Protein AF-A0ABC8JEB8-F1 (afdb_monomer_lite)

pLDDT: mean 73.04, std 18.9, range [32.16, 94.56]

Secondary structure (DSSP, 8-state):
----PPP-SSTT---SS--EEE-------S---EEE----BSSTT-SPBP-EETTEEPEEEEEEEEEEETTTEEEEEEEEEE-

InterPro domains:
  IPR003441 NAC domain [PF02365] (27-82)
  IPR003441 NAC domain [PS51005] (1-83)
  IPR036093 NAC domain superfamily [G3DSA:2.170.150.80] (14-83)
  IPR036093 NAC domain superfamily [SSF101941] (24-82)

Sequence (83 aa):
MGRGSATSLAPGFRFRHRCLQIRALGSTRDLEWYFFSLLDKKYSNGSKTNRATERGYWKTTGKDREIRNGLSRCVGMKKTLVL

Structure (mmCIF, N/CA/C/O backbone):
data_AF-A0ABC8JEB8-F1
#
_entry.id   AF-A0ABC8JEB8-F1
#
loop_
_atom_site.group_PDB
_atom_site.id
_atom_site.type_symbol
_atom_site.label_atom_id
_atom_site.label_alt_id
_atom_site.label_comp_id
_atom_site.label_asym_id
_atom_site.label_entity_id
_atom_site.label_seq_id
_atom_site.pdbx_PDB_ins_code
_atom_site.Cartn_x
_atom_site.Cartn_y
_atom_site.Cartn_z
_atom_site.occupancy
_atom_site.B_iso_or_equiv
_atom_site.auth_seq_id
_atom_site.auth_comp_id
_atom_site.auth_asym_id
_atom_site.auth_atom_id
_atom_site.pdbx_PDB_model_num
ATOM 1 N N . MET A 1 1 ? 14.741 -26.225 -12.373 1.00 32.16 1 MET A N 1
ATOM 2 C CA . MET A 1 1 ? 15.148 -26.077 -10.957 1.00 32.16 1 MET A CA 1
ATOM 3 C C . MET A 1 1 ? 14.663 -24.711 -10.474 1.00 32.16 1 MET A C 1
ATOM 5 O O . MET A 1 1 ? 15.009 -23.742 -11.120 1.00 32.16 1 MET A O 1
ATOM 9 N N . GLY A 1 2 ? 13.822 -24.490 -9.469 1.00 34.12 2 GLY A N 1
ATOM 10 C CA . GLY A 1 2 ? 12.844 -25.297 -8.745 1.00 34.12 2 GLY A CA 1
ATOM 11 C C . GLY A 1 2 ? 11.648 -24.367 -8.455 1.00 34.12 2 GLY A C 1
ATOM 12 O O . GLY A 1 2 ? 11.825 -23.164 -8.259 1.00 34.12 2 GLY A O 1
ATOM 13 N N . ARG A 1 3 ? 10.417 -24.883 -8.539 1.00 32.31 3 ARG A N 1
ATOM 14 C CA . ARG A 1 3 ? 9.190 -24.089 -8.367 1.00 32.31 3 ARG A CA 1
ATOM 15 C C . ARG A 1 3 ? 9.000 -23.815 -6.874 1.00 32.31 3 ARG A C 1
ATOM 17 O O . ARG A 1 3 ? 8.627 -24.716 -6.136 1.00 32.31 3 ARG A O 1
ATOM 24 N N . GLY A 1 4 ? 9.285 -22.590 -6.433 1.00 34.47 4 GLY A N 1
ATOM 25 C CA . GLY A 1 4 ? 8.983 -22.148 -5.073 1.00 34.47 4 GLY A CA 1
ATOM 26 C C . GLY A 1 4 ? 7.471 -22.134 -4.858 1.00 34.47 4 GLY A C 1
ATOM 27 O O . GLY A 1 4 ? 6.758 -21.322 -5.449 1.00 34.47 4 GLY A O 1
ATOM 28 N N . SER A 1 5 ? 6.987 -23.075 -4.058 1.00 38.19 5 SER A N 1
ATOM 29 C CA . SER A 1 5 ? 5.596 -23.213 -3.638 1.00 38.19 5 SER A CA 1
ATOM 30 C C . SER A 1 5 ? 5.147 -21.969 -2.871 1.00 38.19 5 SER A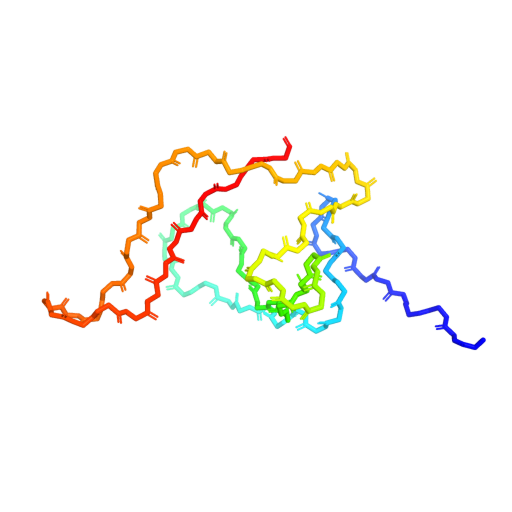 C 1
ATOM 32 O O . SER A 1 5 ? 5.742 -21.597 -1.861 1.00 38.19 5 SER A O 1
ATOM 34 N N . ALA A 1 6 ? 4.098 -21.316 -3.369 1.00 40.28 6 ALA A N 1
ATOM 35 C CA . ALA A 1 6 ? 3.457 -20.217 -2.672 1.00 40.28 6 ALA A CA 1
ATOM 36 C C . ALA A 1 6 ? 2.433 -20.761 -1.679 1.00 40.28 6 ALA A C 1
ATOM 38 O O . ALA A 1 6 ? 1.474 -21.416 -2.079 1.00 40.28 6 ALA A O 1
ATOM 39 N N . THR A 1 7 ? 2.622 -20.472 -0.400 1.00 41.50 7 THR A N 1
ATOM 40 C CA . THR A 1 7 ? 1.621 -20.711 0.637 1.00 41.50 7 THR A CA 1
ATOM 41 C C . THR A 1 7 ? 0.561 -19.612 0.578 1.00 41.50 7 THR A C 1
ATOM 43 O O . THR A 1 7 ? 0.863 -18.431 0.745 1.00 41.50 7 THR A O 1
ATOM 46 N N . SER A 1 8 ? -0.690 -19.994 0.314 1.00 44.72 8 SER A N 1
ATOM 47 C CA . SER A 1 8 ? -1.840 -19.094 0.404 1.00 44.72 8 SER A CA 1
ATOM 48 C C . SER A 1 8 ? -2.230 -18.925 1.872 1.00 44.72 8 SER A C 1
ATOM 50 O O . SER A 1 8 ? -2.708 -19.872 2.490 1.00 44.72 8 SER A O 1
ATOM 52 N N . LEU A 1 9 ? -2.038 -17.733 2.434 1.00 50.69 9 LEU A N 1
ATOM 53 C CA . LEU A 1 9 ? -2.497 -17.406 3.795 1.00 50.69 9 LEU A CA 1
ATOM 54 C C . LEU A 1 9 ? -3.841 -16.650 3.803 1.00 50.69 9 LEU A C 1
ATOM 56 O O . LEU A 1 9 ? -4.395 -16.389 4.862 1.00 50.69 9 LEU A O 1
ATOM 60 N N . ALA A 1 10 ? -4.389 -16.351 2.620 1.00 44.59 10 ALA A N 1
ATOM 61 C CA . ALA A 1 10 ? -5.751 -15.866 2.396 1.00 44.59 10 ALA A CA 1
ATOM 62 C C . ALA A 1 10 ? -6.186 -16.201 0.949 1.00 44.59 10 ALA A C 1
ATOM 64 O O . ALA A 1 10 ? -5.315 -16.315 0.073 1.00 44.59 10 ALA A O 1
ATOM 65 N N . PRO A 1 11 ? -7.493 -16.357 0.647 1.00 40.94 11 PRO A N 1
ATOM 66 C CA . PRO A 1 11 ? -7.953 -16.706 -0.696 1.00 40.94 11 PRO A CA 1
ATOM 6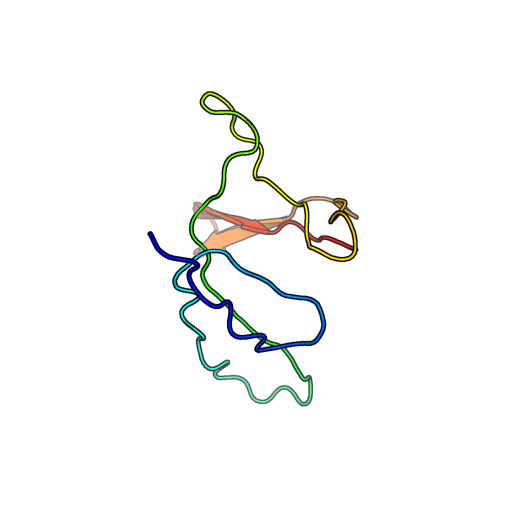7 C C . PRO A 1 11 ? -7.533 -15.626 -1.706 1.00 40.94 11 PRO A C 1
ATOM 69 O O . PRO A 1 11 ? -8.030 -14.506 -1.672 1.00 40.94 11 PRO A O 1
ATOM 72 N N . GLY A 1 12 ? -6.616 -15.957 -2.620 1.00 48.69 12 GLY A N 1
ATOM 73 C CA . GLY A 1 12 ? -6.194 -15.070 -3.715 1.00 48.69 12 GLY A CA 1
ATOM 74 C C . GLY A 1 12 ? -4.899 -14.273 -3.506 1.00 48.69 12 GLY A C 1
ATOM 75 O O . GLY A 1 12 ? -4.503 -13.541 -4.412 1.00 48.69 12 GLY A O 1
ATOM 76 N N . PHE A 1 13 ? -4.196 -14.428 -2.381 1.00 51.25 13 PHE A N 1
ATOM 77 C CA . PHE A 1 13 ? -2.930 -13.726 -2.145 1.00 51.25 13 PHE A CA 1
ATOM 78 C C . PHE A 1 13 ? -1.723 -14.637 -2.390 1.00 51.25 13 PHE A C 1
ATOM 80 O O . PHE A 1 13 ? -1.408 -15.510 -1.584 1.00 51.25 13 PHE A O 1
ATOM 87 N N . ARG A 1 14 ? -1.013 -14.403 -3.501 1.00 52.00 14 ARG A N 1
ATOM 88 C CA . ARG A 1 14 ? 0.318 -14.969 -3.765 1.00 52.00 14 ARG A CA 1
ATOM 89 C C . ARG A 1 14 ? 1.355 -13.850 -3.698 1.00 52.00 14 ARG A C 1
ATOM 91 O O . ARG A 1 14 ? 1.681 -13.241 -4.712 1.00 52.00 14 ARG A O 1
ATOM 98 N N . PHE A 1 15 ? 1.883 -13.577 -2.508 1.00 52.62 15 PHE A N 1
ATOM 99 C CA . PHE A 1 15 ? 3.046 -12.703 -2.368 1.00 52.62 15 PHE A CA 1
ATOM 100 C C . PHE A 1 15 ? 4.307 -13.496 -2.731 1.00 52.62 15 PHE A C 1
ATOM 102 O O . PHE A 1 15 ? 4.603 -14.524 -2.119 1.00 52.62 15 PHE A O 1
ATOM 109 N N . ARG A 1 16 ? 5.052 -13.062 -3.756 1.00 51.72 16 ARG A N 1
ATOM 110 C CA . ARG A 1 16 ? 6.347 -13.673 -4.076 1.00 51.72 16 ARG A CA 1
ATOM 111 C C . ARG A 1 16 ? 7.362 -13.295 -2.990 1.00 51.72 16 ARG A C 1
ATOM 113 O O . ARG A 1 16 ? 7.885 -12.192 -2.978 1.00 51.72 16 ARG A O 1
ATOM 120 N N . HIS A 1 17 ? 7.638 -14.280 -2.136 1.00 44.59 17 HIS A N 1
ATOM 121 C CA . HIS A 1 17 ? 8.751 -14.410 -1.190 1.00 44.59 17 HIS A CA 1
ATOM 122 C C . HIS A 1 17 ? 8.767 -13.489 0.048 1.00 44.59 17 HIS A C 1
ATOM 124 O O . HIS A 1 17 ? 8.897 -12.273 -0.028 1.00 44.59 17 HIS A O 1
ATOM 130 N N . ARG A 1 18 ? 8.714 -14.169 1.209 1.00 52.38 18 ARG A N 1
ATOM 131 C CA . ARG A 1 18 ? 8.831 -13.686 2.598 1.00 52.38 18 ARG A CA 1
ATOM 132 C C . ARG A 1 18 ? 7.898 -12.533 2.968 1.00 52.38 18 ARG A C 1
ATOM 134 O O . ARG A 1 18 ? 8.351 -11.470 3.376 1.00 52.38 18 ARG A O 1
ATOM 141 N N . CYS A 1 19 ? 6.593 -12.808 2.934 1.00 54.53 19 CYS A N 1
ATOM 142 C CA . CYS A 1 19 ? 5.668 -12.046 3.762 1.00 54.53 19 CYS A CA 1
ATOM 143 C C . CYS A 1 19 ? 5.865 -12.410 5.231 1.00 54.53 19 CYS A C 1
ATOM 145 O O . CYS A 1 19 ? 5.456 -13.481 5.669 1.00 54.53 19 CYS A O 1
ATOM 147 N N . LEU A 1 20 ? 6.516 -11.521 5.983 1.00 57.59 20 LEU A N 1
ATOM 148 C CA . LEU A 1 20 ? 6.488 -11.585 7.439 1.00 57.59 20 LEU A CA 1
ATOM 149 C C . LEU A 1 20 ? 5.076 -11.195 7.870 1.00 57.59 20 LEU A C 1
ATOM 151 O O . LEU A 1 20 ? 4.662 -10.046 7.692 1.00 57.59 20 LEU A O 1
ATOM 155 N N . GLN A 1 21 ? 4.326 -12.177 8.366 1.00 60.12 21 GLN A N 1
ATOM 156 C CA . GLN A 1 21 ? 3.053 -11.923 9.018 1.00 60.12 21 GLN A CA 1
ATOM 157 C C . GLN A 1 21 ? 3.344 -11.267 10.362 1.00 60.12 21 GLN A C 1
ATOM 159 O O . GLN A 1 21 ? 4.091 -11.810 11.177 1.00 60.12 21 GLN A O 1
ATOM 164 N N . ILE A 1 22 ? 2.749 -10.104 10.587 1.00 66.94 22 ILE A N 1
ATOM 165 C CA . ILE A 1 22 ? 2.805 -9.442 11.885 1.00 66.94 22 ILE A CA 1
ATOM 166 C C . ILE A 1 22 ? 1.452 -9.566 12.567 1.00 66.94 22 ILE A C 1
ATOM 168 O O . ILE A 1 22 ? 0.400 -9.470 11.934 1.00 66.94 22 ILE A O 1
ATOM 172 N N . ARG A 1 23 ? 1.481 -9.823 13.874 1.00 60.06 23 ARG A N 1
ATOM 173 C CA . ARG A 1 23 ? 0.273 -9.886 14.690 1.00 60.06 23 ARG A CA 1
ATOM 174 C C . ARG A 1 23 ? -0.202 -8.459 14.942 1.00 60.06 23 ARG A C 1
ATOM 176 O O . ARG A 1 23 ? 0.545 -7.663 15.506 1.00 60.06 23 ARG A O 1
ATOM 183 N N . ALA A 1 24 ? -1.429 -8.143 14.537 1.00 62.16 24 ALA A N 1
ATOM 184 C CA . ALA A 1 24 ? -2.066 -6.899 14.942 1.00 62.16 24 ALA A CA 1
ATOM 185 C C . ALA A 1 24 ? -2.250 -6.919 16.467 1.00 62.16 24 ALA A C 1
ATOM 187 O O . ALA A 1 24 ? -2.906 -7.808 17.012 1.00 62.16 24 ALA A O 1
ATOM 188 N N . LEU A 1 25 ? -1.626 -5.970 17.164 1.00 57.84 25 LEU A N 1
ATOM 189 C CA . LEU A 1 25 ? -1.805 -5.765 18.598 1.00 57.84 25 LEU A CA 1
ATOM 190 C C . LEU A 1 25 ? -2.958 -4.771 18.783 1.00 57.84 25 LEU A C 1
ATOM 192 O O . LEU A 1 25 ? -2.735 -3.592 19.031 1.00 57.84 25 LEU A O 1
ATOM 196 N N . GLY A 1 26 ? -4.191 -5.214 18.548 1.00 58.12 26 GLY A N 1
ATOM 197 C CA . GLY A 1 26 ? -5.356 -4.335 18.584 1.00 58.12 26 GLY A CA 1
ATOM 198 C C . GLY A 1 26 ? -6.606 -5.061 19.056 1.00 58.12 26 GLY A C 1
ATOM 199 O O . GLY A 1 26 ? -6.894 -6.165 18.611 1.00 58.12 26 GLY A O 1
ATOM 200 N N . SER A 1 27 ? -7.353 -4.414 19.951 1.00 54.41 27 SER A N 1
ATOM 201 C CA . SER A 1 27 ? -8.677 -4.829 20.433 1.00 54.41 27 SER A CA 1
ATOM 202 C C . SER A 1 27 ? -9.779 -4.504 19.407 1.00 54.41 27 SER A C 1
ATOM 204 O O . SER A 1 27 ? -10.849 -4.014 19.766 1.00 54.41 27 SER A O 1
ATOM 206 N N . THR A 1 28 ? -9.523 -4.680 18.113 1.00 57.84 28 THR A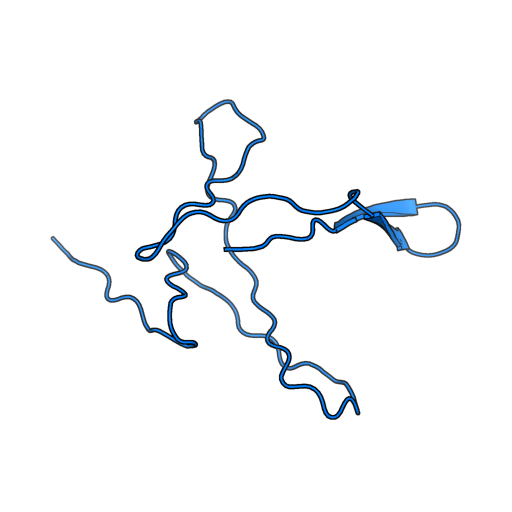 N 1
ATOM 207 C CA . THR A 1 28 ? -10.535 -4.456 17.076 1.00 57.84 28 THR A CA 1
ATOM 208 C C . THR A 1 28 ? -11.165 -5.801 16.728 1.00 57.84 28 THR A C 1
ATOM 210 O O . THR A 1 28 ? -10.478 -6.811 16.602 1.00 57.84 28 THR A O 1
ATOM 213 N N . ARG A 1 29 ? -12.498 -5.846 16.623 1.00 60.59 29 ARG A N 1
ATOM 214 C CA . ARG A 1 29 ? -13.261 -7.070 16.296 1.00 60.59 29 ARG A CA 1
ATOM 215 C C . ARG A 1 29 ? -13.172 -7.429 14.803 1.00 60.59 29 ARG A C 1
ATOM 217 O O . ARG A 1 29 ? -13.883 -8.321 14.350 1.00 60.59 29 ARG A O 1
ATOM 224 N N . ASP A 1 30 ? -12.314 -6.734 14.062 1.00 63.09 30 ASP A N 1
ATOM 225 C CA . ASP A 1 30 ? -12.196 -6.823 12.616 1.00 63.09 30 ASP A CA 1
ATOM 226 C C . ASP A 1 30 ? -11.084 -7.800 12.225 1.00 63.09 30 ASP A C 1
ATOM 228 O O . ASP A 1 30 ? -9.980 -7.785 12.774 1.00 63.09 30 ASP A O 1
ATOM 232 N N . LEU A 1 31 ? -11.381 -8.659 11.250 1.00 74.19 31 LEU A N 1
ATOM 233 C CA . LEU A 1 31 ? -10.423 -9.594 10.665 1.00 74.19 31 LEU A CA 1
ATOM 234 C C . LEU A 1 31 ? -9.488 -8.839 9.711 1.00 74.19 31 LEU A C 1
ATOM 236 O O . LEU A 1 31 ? -9.661 -8.862 8.494 1.00 74.19 31 LEU A O 1
ATOM 240 N N . GLU A 1 32 ? -8.511 -8.134 10.272 1.00 79.56 32 GLU A N 1
ATOM 241 C CA . GLU A 1 32 ? -7.462 -7.461 9.511 1.00 79.56 32 GLU A CA 1
ATOM 242 C C . GLU A 1 32 ? -6.167 -8.282 9.505 1.00 79.56 32 GLU A C 1
ATOM 244 O O . GLU A 1 32 ? -5.718 -8.793 10.534 1.00 79.56 32 GLU A O 1
ATOM 249 N N . TRP A 1 33 ? -5.522 -8.365 8.339 1.00 79.88 33 TRP A N 1
ATOM 250 C CA . TRP A 1 33 ? -4.226 -9.024 8.179 1.00 79.88 33 TRP A CA 1
ATOM 251 C C . TRP A 1 33 ? -3.169 -8.045 7.690 1.00 79.88 33 TRP A C 1
ATOM 253 O O . TRP A 1 33 ? -3.408 -7.232 6.796 1.00 79.88 33 TRP A O 1
ATOM 263 N N . TYR A 1 34 ? -1.970 -8.178 8.247 1.00 81.38 34 TYR A N 1
ATOM 264 C CA . TYR A 1 34 ? -0.841 -7.307 7.963 1.00 81.38 34 TYR A CA 1
ATOM 265 C C . TYR A 1 34 ? 0.359 -8.133 7.505 1.00 81.38 34 TYR A C 1
ATOM 267 O O . TYR A 1 34 ? 0.734 -9.127 8.134 1.00 81.38 34 TYR A O 1
ATOM 275 N N . PHE A 1 35 ? 0.978 -7.692 6.412 1.00 82.69 35 PHE A N 1
ATOM 276 C CA . PHE A 1 35 ? 2.103 -8.375 5.786 1.00 82.69 35 PHE A CA 1
ATOM 277 C C . PHE A 1 35 ? 3.146 -7.362 5.320 1.00 82.69 35 PHE A C 1
ATOM 279 O O . PHE A 1 35 ? 2.799 -6.320 4.762 1.00 82.69 35 PHE A O 1
ATOM 286 N N . PHE A 1 36 ? 4.423 -7.705 5.465 1.00 82.94 36 PHE A N 1
ATOM 287 C CA . PHE A 1 36 ? 5.504 -7.001 4.775 1.00 82.94 36 PHE A CA 1
ATOM 288 C C . PHE A 1 36 ? 5.859 -7.722 3.487 1.00 82.94 36 PHE A C 1
ATOM 290 O O . PHE A 1 36 ? 6.257 -8.873 3.543 1.00 82.94 36 PHE A O 1
ATOM 297 N N . SER A 1 37 ? 5.773 -7.063 2.337 1.00 77.50 37 SER A N 1
ATOM 298 C CA . SER A 1 37 ? 6.239 -7.625 1.066 1.00 77.50 37 SER A CA 1
ATOM 299 C C . SER A 1 37 ? 7.487 -6.903 0.575 1.00 77.50 37 SER A C 1
ATOM 301 O O . SER A 1 37 ? 7.617 -5.689 0.745 1.00 77.50 37 SER A O 1
ATOM 303 N N . LEU A 1 38 ? 8.366 -7.624 -0.121 1.00 80.38 38 LEU A N 1
ATOM 304 C CA . LEU A 1 38 ? 9.393 -6.981 -0.936 1.00 80.38 38 LEU A CA 1
ATOM 305 C C . LEU A 1 38 ? 8.734 -6.147 -2.043 1.00 80.38 38 LEU A C 1
ATOM 307 O O . LEU A 1 38 ? 7.666 -6.489 -2.556 1.00 80.38 38 LEU A O 1
ATOM 311 N N . LEU A 1 39 ? 9.368 -5.033 -2.401 1.00 77.62 39 LEU A N 1
ATOM 312 C CA . LEU A 1 39 ? 8.866 -4.146 -3.442 1.00 77.62 39 LEU A CA 1
ATOM 313 C C . LEU A 1 39 ? 9.117 -4.767 -4.824 1.00 77.62 39 LEU A C 1
ATOM 315 O O . LEU A 1 39 ? 10.209 -4.632 -5.373 1.00 77.62 39 LEU A O 1
ATOM 319 N N . ASP A 1 40 ? 8.104 -5.418 -5.396 1.00 80.69 40 ASP A N 1
ATOM 320 C CA . ASP A 1 40 ? 8.151 -5.889 -6.784 1.00 80.69 40 ASP A CA 1
ATOM 321 C C . ASP A 1 40 ? 7.897 -4.714 -7.736 1.00 80.69 40 ASP A C 1
ATOM 323 O O . ASP A 1 40 ? 6.793 -4.175 -7.782 1.00 80.69 40 ASP A O 1
ATOM 327 N N . LYS A 1 41 ? 8.910 -4.254 -8.472 1.00 81.44 41 LYS A N 1
ATOM 328 C CA . LYS A 1 41 ? 8.754 -3.125 -9.398 1.00 81.44 41 LYS A CA 1
ATOM 329 C C . LYS A 1 41 ? 8.153 -3.608 -10.718 1.00 81.44 41 LYS A C 1
ATOM 331 O O . LYS A 1 41 ? 8.648 -4.543 -11.329 1.00 81.44 41 LYS A O 1
ATOM 336 N N . LYS A 1 42 ? 7.139 -2.899 -11.223 1.00 79.75 42 LYS A N 1
ATOM 337 C CA . LYS A 1 42 ? 6.539 -3.148 -12.546 1.00 79.75 42 LYS A CA 1
ATOM 338 C C . LYS A 1 42 ? 7.545 -2.938 -13.685 1.00 79.75 42 LYS A C 1
ATOM 340 O O . LYS A 1 42 ? 7.444 -3.588 -14.717 1.00 79.75 42 LYS A O 1
ATOM 345 N N . TYR A 1 43 ? 8.492 -2.020 -13.495 1.00 84.81 43 TYR A N 1
ATOM 346 C CA . TYR A 1 43 ? 9.559 -1.711 -14.444 1.00 84.81 43 TYR A CA 1
ATOM 347 C C . TYR A 1 43 ? 10.877 -1.581 -13.681 1.00 84.81 43 TYR A C 1
ATOM 349 O O . TYR A 1 43 ? 10.885 -0.995 -12.597 1.00 84.81 43 TYR A O 1
ATOM 357 N N . SER A 1 44 ? 11.982 -2.065 -14.252 1.00 77.94 44 SER A N 1
ATOM 358 C CA . SER A 1 44 ? 13.322 -2.029 -13.636 1.00 77.94 44 SER A CA 1
ATOM 359 C C . SER A 1 44 ? 13.706 -0.635 -13.118 1.00 77.94 44 SER A C 1
ATOM 361 O O . SER A 1 44 ? 14.171 -0.497 -11.986 1.00 77.94 44 SER A O 1
ATOM 363 N N . ASN A 1 45 ? 13.396 0.405 -13.896 1.00 79.94 45 ASN A N 1
ATOM 364 C CA . ASN A 1 45 ? 13.747 1.798 -13.597 1.00 79.94 45 ASN A CA 1
ATOM 365 C C . ASN A 1 45 ? 12.568 2.626 -13.044 1.00 79.94 45 ASN A C 1
ATOM 367 O O . ASN A 1 45 ? 12.664 3.845 -12.928 1.00 79.94 45 ASN A O 1
ATOM 371 N N . GLY A 1 46 ? 11.433 1.994 -12.726 1.00 78.19 46 GLY A N 1
ATOM 372 C CA . GLY A 1 46 ? 10.208 2.685 -12.320 1.00 78.19 46 GLY A CA 1
ATOM 373 C C . GLY A 1 46 ? 9.951 2.674 -10.812 1.00 78.19 46 GLY A C 1
ATOM 374 O O . GLY A 1 46 ? 10.337 1.753 -10.096 1.00 78.19 46 GLY A O 1
ATOM 375 N N . SER A 1 47 ? 9.203 3.671 -10.334 1.00 77.94 47 SER A N 1
ATOM 376 C CA . SER A 1 47 ? 8.647 3.705 -8.970 1.00 77.94 47 SER A CA 1
ATOM 377 C C . SER A 1 47 ? 7.332 2.927 -8.832 1.00 77.94 47 SER A C 1
ATOM 379 O O . SER A 1 47 ? 6.820 2.746 -7.728 1.00 77.94 47 SER A O 1
ATOM 381 N N . LYS A 1 48 ? 6.755 2.465 -9.951 1.00 81.81 48 LYS A N 1
ATOM 382 C CA . LYS A 1 48 ? 5.495 1.715 -9.958 1.00 81.81 48 LYS A CA 1
ATOM 383 C C . LYS A 1 48 ? 5.734 0.277 -9.511 1.00 81.81 48 LYS A C 1
ATOM 385 O O . LYS A 1 48 ? 6.511 -0.439 -10.133 1.00 81.81 48 LYS A O 1
ATOM 390 N N . THR A 1 49 ? 5.010 -0.153 -8.487 1.00 85.12 49 THR A N 1
ATOM 391 C CA . THR A 1 49 ? 4.977 -1.544 -8.019 1.00 85.12 49 THR A CA 1
ATOM 392 C C . THR A 1 49 ? 4.086 -2.400 -8.921 1.00 85.12 49 THR A C 1
ATOM 394 O O . THR A 1 49 ? 3.074 -1.918 -9.438 1.00 85.12 49 THR A O 1
ATOM 397 N N . ASN A 1 50 ? 4.445 -3.667 -9.102 1.00 83.38 50 ASN A N 1
ATOM 398 C CA . ASN A 1 50 ? 3.594 -4.676 -9.705 1.00 83.38 50 ASN A CA 1
ATOM 399 C C . ASN A 1 50 ? 2.391 -4.954 -8.793 1.00 83.38 50 ASN A C 1
ATOM 401 O O . ASN A 1 50 ? 2.519 -5.084 -7.578 1.00 83.38 50 ASN A O 1
ATOM 405 N N . ARG A 1 51 ? 1.205 -4.998 -9.395 1.00 86.62 51 ARG A N 1
ATOM 406 C CA . ARG A 1 51 ? -0.082 -5.169 -8.709 1.00 86.62 51 ARG A CA 1
ATOM 407 C C . ARG A 1 51 ? -0.909 -6.314 -9.288 1.00 86.62 51 ARG A C 1
ATOM 409 O O . ARG A 1 51 ? -2.077 -6.466 -8.936 1.00 86.62 51 ARG A O 1
ATOM 416 N N . ALA A 1 52 ? -0.317 -7.092 -10.191 1.00 86.75 52 ALA A N 1
ATOM 417 C CA . ALA A 1 52 ? -0.945 -8.281 -10.731 1.00 86.75 52 ALA A CA 1
ATOM 418 C C . ALA A 1 52 ? -0.967 -9.392 -9.674 1.00 86.75 52 ALA A C 1
ATOM 420 O O . ALA A 1 52 ? 0.018 -9.639 -8.980 1.00 86.75 52 ALA A O 1
ATOM 421 N N . THR A 1 53 ? -2.099 -10.073 -9.586 1.00 82.38 53 THR A N 1
ATOM 422 C CA . THR A 1 53 ? -2.280 -11.315 -8.835 1.00 82.38 53 THR A CA 1
ATOM 423 C C . THR A 1 53 ? -2.734 -12.412 -9.785 1.00 82.38 53 THR A C 1
ATOM 425 O O . THR A 1 53 ? -3.046 -12.155 -10.943 1.00 82.38 53 THR A O 1
ATOM 428 N N . GLU A 1 54 ? -2.812 -13.642 -9.287 1.00 80.38 54 GLU A N 1
ATOM 429 C CA . GLU A 1 54 ? -3.311 -14.786 -10.055 1.00 80.38 54 GLU A CA 1
ATOM 430 C C . GLU A 1 54 ? -4.772 -14.609 -10.508 1.00 80.38 54 GLU A C 1
ATOM 432 O O . GLU A 1 54 ? -5.157 -15.127 -11.549 1.00 80.38 54 GLU A O 1
ATOM 437 N N . ARG A 1 55 ? -5.577 -13.848 -9.752 1.00 79.94 55 ARG A N 1
ATOM 438 C CA . ARG A 1 55 ? -7.021 -13.688 -9.992 1.00 79.94 55 ARG A CA 1
ATOM 439 C C . ARG A 1 55 ? -7.424 -12.334 -10.580 1.00 79.94 55 ARG A C 1
ATOM 441 O O . ARG A 1 55 ? -8.607 -12.126 -10.823 1.00 79.94 55 ARG A O 1
ATOM 448 N N . GLY A 1 56 ? -6.491 -11.404 -10.777 1.00 86.81 56 GLY A N 1
ATOM 449 C CA . GLY A 1 56 ? -6.830 -10.045 -11.203 1.00 86.81 56 GLY A CA 1
ATOM 450 C C . GLY A 1 56 ? -5.736 -9.021 -10.925 1.00 86.81 56 GLY A C 1
ATOM 451 O O . GLY A 1 56 ? -4.581 -9.372 -10.676 1.00 86.81 56 GLY A O 1
ATOM 452 N N . TYR A 1 57 ? -6.091 -7.737 -10.960 1.00 87.19 57 TYR A N 1
ATOM 453 C CA . TYR A 1 57 ? -5.137 -6.635 -10.859 1.00 87.19 57 TYR A CA 1
ATOM 454 C C . TYR A 1 57 ? -5.621 -5.565 -9.886 1.00 87.19 57 TYR A C 1
ATOM 456 O O . TYR A 1 57 ? -6.629 -4.909 -10.133 1.00 87.19 57 TYR A O 1
ATOM 464 N N . TRP A 1 58 ? -4.832 -5.302 -8.845 1.00 88.19 58 TRP A N 1
ATOM 465 C CA . TRP A 1 58 ? -5.178 -4.291 -7.853 1.00 88.19 58 TRP A CA 1
ATOM 466 C C . TRP A 1 58 ? -5.100 -2.869 -8.425 1.00 88.19 58 TRP A C 1
ATOM 468 O O . TRP A 1 58 ? -4.029 -2.364 -8.796 1.00 88.19 58 TRP A O 1
ATOM 478 N N . LYS A 1 59 ? -6.236 -2.174 -8.441 1.00 90.31 59 LYS A N 1
ATOM 479 C CA . LYS A 1 59 ? -6.362 -0.771 -8.851 1.00 90.31 59 LYS A CA 1
ATOM 480 C C . LYS A 1 59 ? -6.326 0.135 -7.627 1.00 90.31 59 LYS A C 1
ATOM 482 O O . LYS A 1 59 ? -6.817 -0.228 -6.566 1.00 90.31 59 LYS A O 1
ATOM 487 N N . THR A 1 60 ? -5.736 1.323 -7.764 1.00 91.12 60 THR A N 1
ATOM 488 C CA . THR A 1 60 ? -5.827 2.337 -6.702 1.00 91.12 60 THR A CA 1
ATOM 489 C C . THR A 1 60 ? -7.236 2.902 -6.663 1.00 91.12 60 THR A C 1
ATOM 491 O O . THR A 1 60 ? -7.793 3.212 -7.712 1.00 91.12 60 THR A O 1
ATOM 494 N N . THR A 1 61 ? -7.777 3.058 -5.460 1.00 94.12 61 THR A N 1
ATOM 495 C CA . THR A 1 61 ? -9.018 3.789 -5.215 1.00 94.12 61 THR A CA 1
ATOM 496 C C . THR A 1 61 ? -8.792 4.864 -4.157 1.00 94.12 61 THR A C 1
ATOM 498 O O . THR A 1 61 ? -7.978 4.693 -3.245 1.00 94.12 61 THR A O 1
ATOM 501 N N . GLY A 1 62 ? -9.519 5.973 -4.277 1.00 94.00 62 GLY A N 1
ATOM 502 C CA . GLY A 1 62 ? -9.398 7.120 -3.385 1.00 94.00 62 GLY A CA 1
ATOM 503 C C . GLY A 1 62 ? -8.073 7.877 -3.514 1.00 94.00 62 GLY A C 1
ATOM 504 O O . GLY A 1 62 ? -7.249 7.623 -4.394 1.00 94.00 62 GLY A O 1
ATOM 505 N N . LYS A 1 63 ? -7.891 8.850 -2.618 1.00 94.25 63 LYS A N 1
ATOM 506 C CA . LYS A 1 63 ? -6.683 9.673 -2.534 1.00 94.25 63 LYS A CA 1
ATOM 507 C C . LYS A 1 63 ? -5.665 9.028 -1.596 1.00 94.25 63 LYS A C 1
ATOM 509 O O . LYS A 1 63 ? -6.020 8.553 -0.515 1.00 94.25 63 LYS A O 1
ATOM 514 N N . ASP A 1 64 ? -4.399 9.057 -1.997 1.00 93.12 64 ASP A N 1
ATOM 515 C CA . ASP A 1 64 ? -3.294 8.630 -1.143 1.00 93.12 64 ASP A CA 1
ATOM 516 C C . ASP A 1 64 ? -3.230 9.481 0.132 1.00 93.12 64 ASP A C 1
ATOM 518 O O . ASP A 1 64 ? -3.433 10.698 0.097 1.00 93.12 64 ASP A O 1
ATOM 522 N N . ARG A 1 65 ? -2.926 8.837 1.260 1.00 94.38 65 ARG A N 1
ATOM 523 C CA . ARG A 1 65 ? -2.810 9.496 2.567 1.00 94.38 65 ARG A CA 1
ATOM 524 C C . ARG A 1 65 ? -1.366 9.481 3.047 1.00 94.38 65 ARG A C 1
ATOM 526 O O . ARG A 1 65 ? -0.718 8.440 2.992 1.00 94.38 65 ARG A O 1
ATOM 533 N N . GLU A 1 66 ? -0.877 10.609 3.547 1.00 94.56 66 GLU A N 1
ATOM 534 C CA . GLU A 1 66 ? 0.416 10.664 4.233 1.00 94.56 66 GLU A CA 1
ATOM 535 C C . GLU A 1 66 ? 0.335 9.966 5.592 1.00 94.56 66 GLU A C 1
ATOM 537 O O . GLU A 1 66 ? -0.635 10.127 6.333 1.00 94.56 66 GLU A O 1
ATOM 542 N N . ILE A 1 67 ? 1.376 9.211 5.929 1.00 92.75 67 ILE A N 1
ATOM 543 C CA . ILE A 1 67 ? 1.607 8.688 7.272 1.00 92.75 67 ILE A CA 1
ATOM 544 C C . ILE A 1 67 ? 2.646 9.599 7.918 1.00 92.75 67 ILE A C 1
ATOM 546 O O . ILE A 1 67 ? 3.769 9.713 7.421 1.00 92.75 67 ILE A O 1
ATOM 550 N N . ARG A 1 68 ? 2.276 10.260 9.017 1.00 93.19 68 ARG A N 1
ATOM 551 C CA . ARG A 1 68 ? 3.134 11.209 9.735 1.00 93.19 68 ARG A CA 1
ATOM 552 C C . ARG A 1 68 ? 3.531 10.636 11.093 1.00 93.19 68 ARG A C 1
ATOM 554 O O . ARG A 1 68 ? 2.704 10.035 11.772 1.00 93.19 68 ARG A O 1
ATOM 561 N N . ASN A 1 69 ? 4.792 10.819 11.472 1.00 91.31 69 ASN A N 1
ATOM 562 C CA . ASN A 1 69 ? 5.260 10.611 12.836 1.00 91.31 69 ASN A CA 1
ATOM 563 C C . ASN A 1 69 ? 5.267 11.970 13.553 1.00 91.31 69 ASN A C 1
ATOM 565 O O . ASN A 1 69 ? 6.056 12.852 13.202 1.00 91.31 69 ASN A O 1
ATOM 569 N N . GLY A 1 70 ? 4.358 12.145 14.515 1.00 87.19 70 GLY A N 1
ATOM 570 C CA . GLY A 1 70 ? 4.102 13.433 15.160 1.00 87.19 70 GLY A CA 1
ATOM 571 C C . GLY A 1 70 ? 3.540 14.485 14.195 1.00 87.19 70 GLY A C 1
ATOM 572 O O . GLY A 1 70 ? 2.926 14.166 13.176 1.00 87.19 70 GLY A O 1
ATOM 573 N N . LEU A 1 71 ? 3.753 15.762 14.516 1.00 79.56 71 LEU A N 1
ATOM 574 C CA . LEU A 1 71 ? 3.191 16.889 13.760 1.00 79.56 71 LEU A CA 1
ATOM 575 C C . LEU A 1 71 ? 3.901 17.142 12.413 1.00 79.56 71 LEU A C 1
ATOM 577 O O . LEU A 1 71 ? 3.262 17.552 11.439 1.00 79.56 7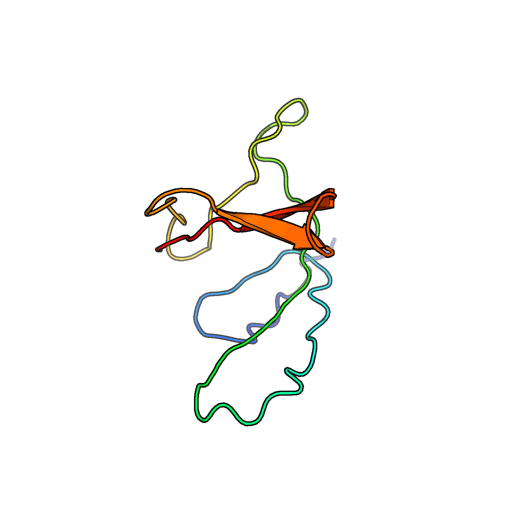1 LEU A O 1
ATOM 581 N N . SER A 1 72 ? 5.207 16.883 12.303 1.00 79.12 72 SER A N 1
ATOM 582 C CA . SER A 1 72 ? 6.015 17.455 11.212 1.00 79.12 72 SER A CA 1
ATOM 583 C C . SER A 1 72 ? 6.604 16.459 10.211 1.00 79.12 72 SER A C 1
ATOM 585 O O . SER A 1 72 ? 6.821 16.843 9.063 1.00 79.12 72 SER A O 1
ATOM 587 N N . ARG A 1 73 ? 6.850 15.192 10.576 1.00 92.94 73 ARG A N 1
ATOM 588 C CA . ARG A 1 73 ? 7.635 14.287 9.720 1.00 92.94 73 ARG A CA 1
ATOM 589 C C . ARG A 1 73 ? 6.767 13.272 8.982 1.00 92.94 73 ARG A C 1
ATOM 591 O O . ARG A 1 73 ? 6.247 12.342 9.592 1.00 92.94 73 ARG A O 1
ATOM 598 N N . CYS A 1 74 ? 6.673 13.398 7.658 1.00 93.81 74 CYS A N 1
ATOM 599 C CA . CYS A 1 74 ? 6.126 12.339 6.808 1.00 93.81 74 CYS A CA 1
ATOM 600 C C . CYS A 1 74 ? 7.088 11.138 6.795 1.00 93.81 74 CYS A C 1
ATOM 602 O O . CYS A 1 74 ? 8.280 11.291 6.530 1.00 93.81 74 CYS A O 1
ATOM 604 N N . VAL A 1 75 ? 6.573 9.952 7.124 1.00 93.75 75 VAL A N 1
ATOM 605 C CA . VAL A 1 75 ? 7.336 8.692 7.185 1.00 93.75 75 VAL A CA 1
ATOM 606 C C . VAL A 1 75 ? 6.911 7.690 6.114 1.00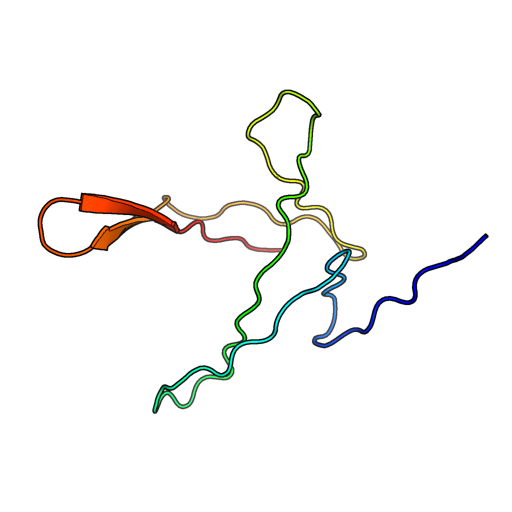 93.75 75 VAL A C 1
ATOM 608 O O . VAL A 1 75 ? 7.568 6.667 5.940 1.00 93.75 75 VAL A O 1
ATOM 611 N N . GLY A 1 76 ? 5.836 7.970 5.374 1.00 92.19 76 GLY A N 1
ATOM 612 C CA . GLY A 1 76 ? 5.392 7.115 4.281 1.00 92.19 76 GLY A CA 1
ATOM 613 C C . GLY A 1 76 ? 4.039 7.513 3.706 1.00 92.19 76 GLY A C 1
ATOM 614 O O . GLY A 1 76 ? 3.415 8.478 4.140 1.00 92.19 76 GLY A O 1
ATOM 615 N N . MET A 1 77 ? 3.572 6.726 2.737 1.00 92.44 77 MET A N 1
ATOM 616 C CA . MET A 1 77 ? 2.286 6.920 2.064 1.00 92.44 77 MET A CA 1
ATOM 617 C C . MET A 1 77 ? 1.416 5.672 2.207 1.00 92.44 77 MET A C 1
ATOM 619 O O . MET A 1 77 ? 1.872 4.558 1.949 1.00 92.44 77 MET A O 1
ATOM 623 N N . LYS A 1 78 ? 0.138 5.858 2.542 1.00 91.75 78 LYS A N 1
ATOM 624 C CA . LYS A 1 78 ? -0.897 4.822 2.516 1.00 91.75 78 LYS A CA 1
ATOM 625 C C . LYS A 1 78 ? -1.707 4.949 1.230 1.00 91.75 78 LYS A C 1
ATOM 627 O O . LYS A 1 78 ? -2.394 5.948 1.018 1.00 91.75 78 LYS A O 1
ATOM 632 N N . LYS A 1 79 ? -1.653 3.908 0.401 1.00 91.56 79 LYS A N 1
ATOM 633 C CA . LYS A 1 79 ? -2.481 3.761 -0.802 1.00 91.56 79 LYS A CA 1
ATOM 634 C C . LYS A 1 79 ? -3.574 2.733 -0.532 1.00 91.56 79 LYS A C 1
ATOM 636 O O . LYS A 1 79 ? -3.284 1.681 0.032 1.00 91.56 79 LYS A O 1
ATOM 641 N N . THR A 1 80 ? -4.801 3.014 -0.957 1.00 91.62 80 THR A N 1
ATOM 642 C CA . THR A 1 80 ? -5.908 2.051 -0.883 1.00 91.62 80 THR A CA 1
ATOM 643 C C . THR A 1 80 ? -6.068 1.380 -2.238 1.00 91.62 80 THR A C 1
ATOM 645 O O . THR A 1 80 ? -6.054 2.053 -3.273 1.00 91.62 80 THR A O 1
ATOM 648 N N . LEU A 1 81 ? -6.178 0.054 -2.243 1.00 90.50 81 LEU A N 1
ATOM 649 C CA . LEU A 1 81 ? -6.312 -0.738 -3.458 1.00 90.50 81 LEU A CA 1
ATOM 650 C C . LEU A 1 81 ? -7.581 -1.594 -3.406 1.00 90.50 81 LEU A C 1
ATOM 652 O O . LEU A 1 81 ? -7.980 -2.038 -2.333 1.00 90.50 81 LEU A O 1
ATOM 656 N N . VAL A 1 82 ? -8.170 -1.843 -4.572 1.00 91.06 82 VAL A N 1
ATOM 657 C CA . VAL A 1 82 ? -9.292 -2.772 -4.793 1.00 91.06 82 VAL A CA 1
ATOM 658 C C . VAL A 1 82 ? -8.923 -3.749 -5.908 1.00 91.06 82 VAL A C 1
ATOM 660 O O . VAL A 1 82 ? -8.187 -3.356 -6.818 1.00 91.06 82 VAL A O 1
ATOM 663 N N . LEU A 1 83 ? -9.343 -5.012 -5.796 1.00 86.06 83 LEU A N 1
ATOM 664 C CA . LEU A 1 83 ? -9.038 -6.070 -6.769 1.00 8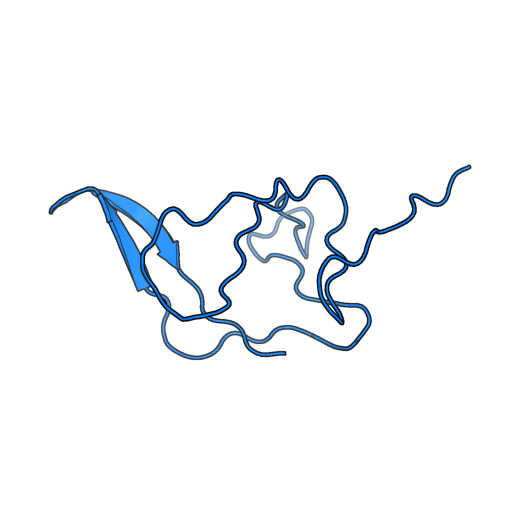6.06 83 LEU A CA 1
ATOM 665 C C . LEU A 1 83 ? -9.910 -5.945 -8.022 1.00 86.06 83 LEU A C 1
ATOM 667 O O . LEU A 1 83 ? -11.080 -5.527 -7.876 1.00 86.06 83 LEU A O 1
#

Foldseek 3Di:
DDDDDADDPDPFDGQPDDFDWDDPPDPDPDPDTDTDGDFAAPDPPDPHGAQDTPVGGKDWDDDKDFDADPDDRGPDIDTDTDD

Organism: Eruca vesicaria subsp. sativa (NCBI:txid29727)

Radius of gyration: 15.35 Å; chains: 1; bounding box: 28×44×35 Å